Protein AF-A0A6J5X3M8-F1 (afdb_monomer_lite)

Foldseek 3Di:
DDPPPDDFDWDFDQPFAPDGTDTDGDDDDDADVPDDDDDDPDDDDDPVNNVLRNQPLPEEAEDEADDDPDDDDDDDCVNVSSVYHYHYDDHVPDDCVPCVVVVVVCVVVPDPPDDDDPPPVPPDD

Radius of gyration: 23.33 Å; chains: 1; bounding box: 73×32×35 Å

InterPro domains:
  IPR011032 GroES-like superfamily [SSF50129] (11-57)

pLDDT: mean 73.54, std 17.97, range [29.91, 95.56]

Organism: Prunus armeniaca (NCBI:txid36596)

Structure (mmCIF, N/CA/C/O backbone):
data_AF-A0A6J5X3M8-F1
#
_entry.id   AF-A0A6J5X3M8-F1
#
loop_
_atom_site.group_PDB
_atom_site.id
_atom_site.type_symbol
_atom_site.label_atom_id
_atom_site.label_alt_id
_atom_site.label_comp_id
_atom_site.label_asym_id
_atom_site.label_entity_id
_atom_site.label_seq_id
_atom_site.pdbx_PDB_ins_code
_atom_site.Cartn_x
_atom_site.Cartn_y
_atom_site.Cartn_z
_atom_site.occupancy
_atom_site.B_iso_or_equiv
_atom_site.auth_seq_id
_atom_site.auth_comp_id
_atom_site.auth_asym_id
_atom_site.auth_atom_id
_atom_site.pdbx_PDB_model_num
ATOM 1 N N . MET A 1 1 ? -29.904 15.746 -19.567 1.00 38.12 1 MET A N 1
ATOM 2 C CA . MET A 1 1 ? -29.876 14.811 -18.420 1.00 38.12 1 MET A CA 1
ATOM 3 C C . MET A 1 1 ? -29.178 15.536 -17.289 1.00 38.12 1 MET A C 1
ATOM 5 O O . MET A 1 1 ? -28.029 15.915 -17.459 1.00 38.12 1 MET A O 1
ATOM 9 N N . SER A 1 2 ? -29.906 15.868 -16.227 1.00 38.88 2 SER A N 1
ATOM 10 C CA . SER A 1 2 ? -29.418 16.698 -15.123 1.00 38.88 2 SER A CA 1
ATOM 11 C C . SER A 1 2 ? -28.250 16.013 -14.415 1.00 38.88 2 SER A C 1
ATOM 13 O O . SER A 1 2 ? -28.439 15.015 -13.721 1.00 38.88 2 SER A O 1
ATOM 15 N N . SER A 1 3 ? -27.047 16.545 -14.606 1.00 45.66 3 SER A N 1
ATOM 16 C CA . SER A 1 3 ? -25.840 16.194 -13.866 1.00 45.66 3 SER A CA 1
ATOM 17 C C . SER A 1 3 ? -25.961 16.717 -12.434 1.00 45.66 3 SER A C 1
ATOM 19 O O . SER A 1 3 ? -25.407 17.759 -12.095 1.00 45.66 3 SER A O 1
ATOM 21 N N . SER A 1 4 ? -26.744 16.038 -11.595 1.00 57.41 4 SER A N 1
ATOM 22 C CA . SER A 1 4 ? -26.663 16.245 -10.152 1.00 57.41 4 SER A CA 1
ATOM 23 C C . SER A 1 4 ? -25.286 15.765 -9.707 1.00 57.41 4 SER A C 1
ATOM 25 O O . SER A 1 4 ? -24.976 14.581 -9.873 1.00 57.41 4 SER A O 1
ATOM 27 N N . GLU A 1 5 ? -24.455 16.673 -9.199 1.00 61.75 5 GLU A N 1
ATOM 28 C CA . GLU A 1 5 ? -23.167 16.313 -8.611 1.00 61.75 5 GLU A CA 1
ATOM 29 C C . GLU A 1 5 ? -23.382 15.204 -7.568 1.00 61.75 5 GLU A C 1
ATOM 31 O O . GLU A 1 5 ? -24.251 15.327 -6.697 1.00 61.75 5 GLU A O 1
ATOM 36 N N . PRO A 1 6 ? -22.672 14.069 -7.678 1.00 60.66 6 PRO A N 1
ATOM 37 C CA . PRO A 1 6 ? -22.844 12.985 -6.733 1.00 60.66 6 PRO A CA 1
ATOM 38 C C . PRO A 1 6 ? -22.331 13.430 -5.362 1.00 60.66 6 PRO A C 1
ATOM 40 O O . PRO A 1 6 ? -21.209 13.913 -5.236 1.00 60.66 6 PRO A O 1
ATOM 43 N N . LYS A 1 7 ? -23.164 13.233 -4.335 1.00 66.88 7 LYS A N 1
ATOM 44 C CA . LYS A 1 7 ? 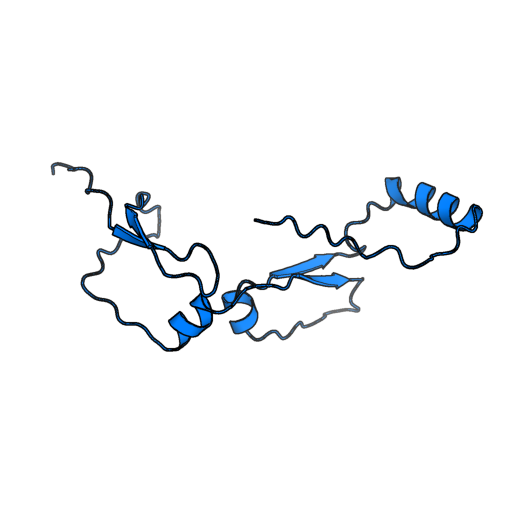-22.797 13.408 -2.924 1.00 66.88 7 LYS A CA 1
ATOM 45 C C . LYS A 1 7 ? -21.484 12.664 -2.634 1.00 66.88 7 LYS A C 1
ATOM 47 O O . LYS A 1 7 ? -21.309 11.549 -3.137 1.00 66.88 7 LYS A O 1
ATOM 52 N N . ALA A 1 8 ? -20.585 13.272 -1.857 1.00 78.75 8 ALA A N 1
ATOM 53 C CA . ALA A 1 8 ? -19.272 12.698 -1.569 1.00 78.75 8 ALA A CA 1
ATOM 54 C C . ALA A 1 8 ? -19.412 11.272 -0.988 1.00 78.75 8 ALA A C 1
ATOM 56 O O . ALA A 1 8 ? -20.174 11.079 -0.035 1.00 78.75 8 ALA A O 1
ATOM 57 N N . PRO A 1 9 ? -18.761 10.249 -1.577 1.00 87.88 9 PRO A N 1
ATOM 58 C CA . PRO A 1 9 ? -18.824 8.891 -1.056 1.00 87.88 9 PRO A CA 1
ATOM 59 C C . PRO A 1 9 ? -18.029 8.750 0.246 1.00 87.88 9 PRO A C 1
ATOM 61 O O . PRO A 1 9 ? -16.960 9.335 0.406 1.00 87.88 9 PRO A O 1
ATOM 64 N N . LEU A 1 10 ? -18.535 7.908 1.148 1.00 92.81 10 LEU A N 1
ATOM 65 C CA . LEU A 1 10 ? -17.786 7.452 2.316 1.00 92.81 10 LEU A CA 1
ATOM 66 C C . LEU A 1 10 ? -16.801 6.355 1.901 1.00 92.81 10 LEU A C 1
ATOM 68 O O . LEU A 1 10 ? -17.162 5.446 1.148 1.00 92.81 10 LEU A O 1
ATOM 72 N N . ALA A 1 11 ? -15.582 6.414 2.426 1.00 93.81 11 ALA A N 1
ATOM 73 C CA . ALA A 1 11 ? -14.556 5.401 2.228 1.00 93.81 11 ALA A CA 1
ATOM 74 C C . ALA A 1 11 ? -13.872 5.049 3.554 1.00 93.81 11 ALA A C 1
ATOM 76 O O . ALA A 1 11 ? -13.764 5.882 4.450 1.00 93.81 11 ALA A O 1
ATOM 77 N N . ALA A 1 12 ? -13.397 3.806 3.663 1.00 93.56 12 ALA A N 1
ATOM 78 C CA . ALA A 1 12 ? -12.536 3.374 4.757 1.00 93.56 12 ALA A CA 1
ATOM 79 C C . ALA A 1 12 ? -11.077 3.692 4.406 1.00 93.56 12 ALA A C 1
ATOM 81 O O . ALA A 1 12 ? -10.511 3.086 3.495 1.00 93.56 12 ALA A O 1
ATOM 82 N N . VAL A 1 13 ? -10.477 4.651 5.110 1.00 92.31 13 VAL A N 1
ATOM 83 C CA . VAL A 1 13 ? -9.135 5.168 4.826 1.00 92.31 13 VAL A CA 1
ATOM 84 C C . VAL A 1 13 ? -8.132 4.638 5.848 1.00 92.31 13 VAL A C 1
ATOM 86 O O . VAL A 1 13 ? -8.338 4.724 7.061 1.00 92.31 13 VAL A O 1
ATOM 89 N N . ALA A 1 14 ? -7.023 4.091 5.348 1.00 91.06 14 ALA A N 1
ATOM 90 C CA . ALA A 1 14 ? -5.887 3.664 6.155 1.00 91.06 14 ALA A CA 1
ATOM 91 C C . ALA A 1 14 ? -4.846 4.792 6.239 1.00 91.06 14 ALA A C 1
ATOM 93 O O . ALA A 1 14 ? -4.054 4.991 5.321 1.00 91.06 14 ALA A O 1
ATOM 94 N N . TRP A 1 15 ? -4.806 5.505 7.364 1.00 90.12 15 TRP A N 1
ATOM 95 C CA . TRP A 1 15 ? -3.834 6.585 7.615 1.00 90.12 15 TRP A CA 1
ATOM 96 C C . TRP A 1 15 ? -2.449 6.099 8.075 1.00 90.12 15 TRP A C 1
ATOM 98 O O . TRP A 1 15 ? -1.551 6.886 8.378 1.00 90.12 15 TRP A O 1
ATOM 108 N N . GLY A 1 16 ? -2.267 4.790 8.198 1.00 85.19 16 GLY A N 1
ATOM 109 C CA . GLY A 1 16 ? -1.004 4.173 8.573 1.00 85.19 16 GLY A CA 1
ATOM 110 C C . GLY A 1 16 ? -1.181 2.686 8.827 1.00 85.19 16 GLY A C 1
ATOM 111 O O . GLY A 1 16 ? -2.291 2.227 9.102 1.00 85.19 16 GLY A O 1
ATOM 112 N N . ALA A 1 17 ? -0.086 1.935 8.740 1.00 86.19 17 ALA A N 1
ATOM 113 C CA . ALA A 1 17 ? -0.186 0.489 8.852 1.00 86.19 17 ALA A CA 1
ATOM 114 C C . ALA A 1 17 ? -0.562 0.053 10.274 1.00 86.19 17 ALA A C 1
ATOM 116 O O . ALA A 1 17 ? -0.029 0.582 11.256 1.00 86.19 17 ALA A O 1
ATOM 117 N N . GLY A 1 18 ? -1.505 -0.885 10.367 1.00 85.88 18 GLY A N 1
ATOM 118 C CA . GLY A 1 18 ? -2.061 -1.388 11.625 1.00 85.88 18 GLY A CA 1
ATOM 119 C C . GLY A 1 18 ? -2.900 -0.376 12.417 1.00 85.88 18 GLY A C 1
ATOM 120 O O . GLY A 1 18 ? -3.394 -0.712 13.492 1.00 85.88 18 GLY A O 1
ATOM 121 N 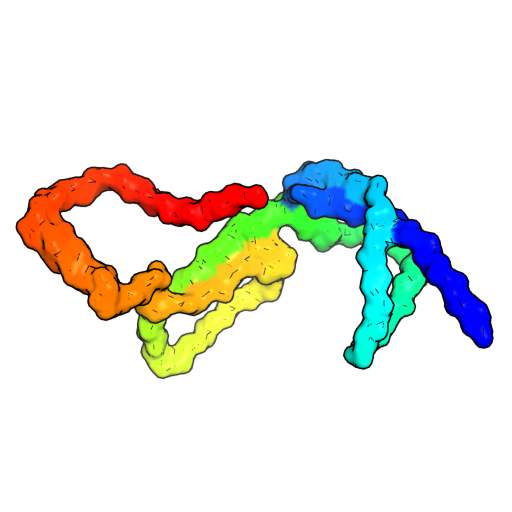N . LYS A 1 19 ? -3.084 0.860 11.928 1.00 90.06 19 LYS A N 1
ATOM 122 C CA . LYS A 1 19 ? -3.995 1.830 12.555 1.00 90.06 19 LYS A CA 1
ATOM 123 C C . LYS A 1 19 ? -5.437 1.523 12.154 1.00 90.06 19 LYS A C 1
ATOM 125 O O . LYS A 1 19 ? -5.643 1.203 10.985 1.00 90.06 19 LYS A O 1
ATOM 130 N N . PRO A 1 20 ? -6.427 1.687 13.053 1.00 93.06 20 PRO A N 1
ATOM 131 C CA . PRO A 1 20 ? -7.842 1.539 12.717 1.00 93.06 20 PRO A CA 1
ATOM 132 C C . PRO A 1 20 ? -8.215 2.293 11.435 1.00 93.06 20 PRO A C 1
ATOM 134 O O . PRO A 1 20 ? -7.825 3.450 11.268 1.00 93.06 20 PRO A O 1
ATOM 137 N N . LEU A 1 21 ? -8.959 1.638 10.538 1.00 92.31 21 LEU A N 1
ATOM 138 C CA . LEU A 1 21 ? -9.522 2.297 9.360 1.00 92.31 21 LEU A CA 1
ATOM 139 C C . LEU A 1 21 ? -10.530 3.355 9.811 1.00 92.31 21 LEU A C 1
ATOM 141 O O . LEU A 1 21 ? -11.374 3.080 10.667 1.00 92.31 21 LEU A O 1
ATOM 145 N N . VAL A 1 22 ? -10.458 4.545 9.221 1.00 95.56 22 VAL A N 1
ATOM 146 C CA . VAL A 1 22 ? -11.378 5.646 9.528 1.00 95.56 22 VAL A CA 1
ATOM 147 C C . VAL A 1 22 ? -12.370 5.792 8.383 1.00 95.56 22 VAL A C 1
ATOM 149 O O . VAL A 1 22 ? -11.978 5.769 7.218 1.00 95.56 22 VAL A O 1
ATOM 152 N N . ILE A 1 23 ? -13.661 5.888 8.706 1.00 95.25 23 ILE A N 1
ATOM 153 C CA . ILE A 1 23 ? -14.709 6.125 7.711 1.00 95.25 23 ILE A CA 1
ATOM 154 C C . ILE A 1 23 ? -14.838 7.632 7.507 1.00 95.25 23 ILE A C 1
ATOM 156 O O . ILE A 1 23 ? -15.273 8.338 8.414 1.00 95.25 23 ILE A O 1
ATOM 160 N N . GLU A 1 24 ? -14.465 8.113 6.326 1.00 94.25 24 GLU A N 1
ATOM 161 C CA . GLU A 1 24 ? -14.440 9.542 5.999 1.00 94.25 24 GLU A CA 1
ATOM 162 C C . GLU A 1 24 ? -15.059 9.801 4.622 1.00 94.25 24 GLU A C 1
ATOM 164 O O . GLU A 1 24 ? -15.100 8.916 3.762 1.00 94.25 24 GLU A O 1
ATOM 169 N N . GLU A 1 25 ? -15.561 11.018 4.409 1.00 93.88 25 GLU A N 1
ATOM 170 C CA . GLU A 1 25 ? -16.021 11.459 3.092 1.00 93.88 25 GLU A CA 1
ATOM 171 C C . GLU A 1 25 ? -14.816 11.766 2.197 1.00 93.88 25 GLU A C 1
ATOM 173 O O . GLU A 1 25 ? -13.947 12.562 2.550 1.00 93.88 25 GLU A O 1
ATOM 178 N N . VAL A 1 26 ? -14.769 11.143 1.018 1.00 90.31 26 VAL A N 1
ATOM 179 C CA . VAL A 1 26 ? -13.659 11.284 0.071 1.00 90.31 26 VAL A CA 1
ATOM 180 C C . VAL A 1 26 ? -14.160 11.867 -1.240 1.00 90.31 26 VAL A C 1
ATOM 182 O O . VAL A 1 26 ? -15.166 11.431 -1.797 1.00 90.31 26 VAL A O 1
ATOM 185 N N . ASN A 1 27 ? -13.419 12.835 -1.779 1.00 90.25 27 ASN A N 1
ATOM 186 C CA . ASN A 1 27 ? -13.684 13.350 -3.114 1.00 90.25 27 ASN A CA 1
ATOM 187 C C . ASN A 1 27 ? -13.127 12.398 -4.182 1.00 90.25 27 ASN A C 1
ATOM 189 O O . ASN A 1 27 ? -11.929 12.115 -4.211 1.00 90.25 27 ASN A O 1
ATOM 193 N N . VAL A 1 28 ? -13.988 11.939 -5.091 1.00 88.75 28 VAL A N 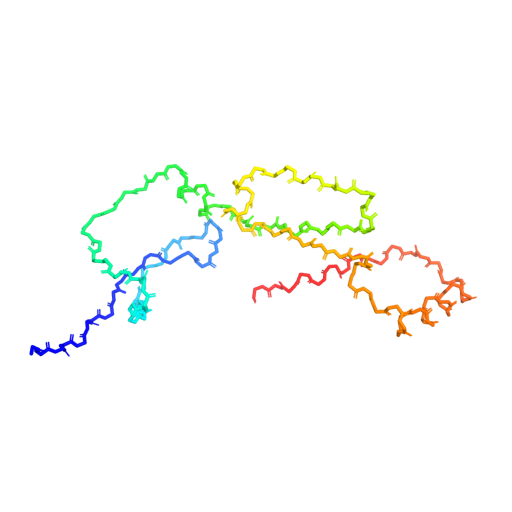1
ATOM 194 C CA . VAL A 1 28 ? -13.597 11.080 -6.215 1.00 88.75 28 VAL A CA 1
ATOM 195 C C . VAL A 1 28 ? -13.652 11.895 -7.501 1.00 88.75 28 VAL A C 1
ATOM 197 O O . VAL A 1 28 ? -14.728 12.298 -7.952 1.00 88.75 28 VAL A O 1
ATOM 200 N N . ASN A 1 29 ? -12.487 12.104 -8.115 1.00 89.75 29 ASN A N 1
ATOM 201 C CA . ASN A 1 29 ? -12.349 12.853 -9.366 1.00 89.75 29 ASN A CA 1
ATOM 202 C C . ASN A 1 29 ? -13.112 12.191 -10.529 1.00 89.75 29 ASN A C 1
ATOM 204 O O . ASN A 1 29 ? -13.273 10.963 -10.540 1.00 89.75 29 ASN A O 1
ATOM 208 N N . PRO A 1 30 ? -13.652 12.974 -11.486 1.00 90.25 30 PRO A N 1
ATOM 209 C CA . PRO A 1 30 ? -14.319 12.439 -12.678 1.00 90.25 30 PRO A CA 1
ATOM 210 C C . PRO A 1 30 ? -13.382 11.515 -13.470 1.00 90.25 30 PRO A C 1
ATOM 212 O O . PRO A 1 30 ? -12.183 11.790 -13.513 1.00 90.25 30 PRO A O 1
ATOM 215 N N . PRO A 1 31 ? -13.907 10.425 -14.067 1.00 93.62 31 PRO A N 1
ATOM 216 C CA . PRO A 1 31 ? -13.083 9.501 -14.840 1.00 93.62 31 PRO A CA 1
ATOM 217 C C . PRO A 1 31 ? -12.477 10.214 -16.053 1.00 93.62 31 PRO A C 1
ATOM 219 O O . PRO A 1 31 ? -13.162 10.987 -16.729 1.00 93.62 31 PRO A O 1
ATOM 222 N N . GLN A 1 32 ? -11.200 9.956 -16.323 1.00 93.00 32 GLN A N 1
ATOM 223 C CA . GLN A 1 32 ? -10.502 10.450 -17.508 1.00 93.00 32 GLN A CA 1
ATOM 224 C C . GLN A 1 32 ? -10.693 9.510 -18.711 1.00 93.00 32 GLN A C 1
ATOM 226 O O . GLN A 1 32 ? -11.399 8.500 -18.644 1.00 93.00 32 GLN A O 1
ATOM 231 N N . ALA A 1 33 ? -10.086 9.849 -19.854 1.00 94.25 33 ALA A N 1
ATOM 232 C CA . ALA A 1 33 ? -10.107 8.980 -21.027 1.00 94.25 33 ALA A CA 1
ATOM 233 C C . ALA A 1 33 ? -9.505 7.606 -20.678 1.00 94.25 33 ALA A C 1
ATOM 235 O O . ALA A 1 33 ? -8.412 7.540 -20.126 1.00 94.25 33 ALA A O 1
ATOM 236 N N . MET A 1 34 ? -10.211 6.527 -21.036 1.00 93.81 34 MET A N 1
ATOM 237 C CA . MET A 1 34 ? -9.872 5.135 -20.691 1.00 93.81 34 MET A CA 1
ATOM 238 C C . MET A 1 34 ? -10.033 4.755 -19.205 1.00 93.81 34 MET A C 1
ATOM 240 O O . MET A 1 34 ? -9.555 3.699 -18.798 1.00 93.81 34 MET A O 1
ATOM 244 N N . GLU A 1 35 ? -10.760 5.543 -18.408 1.00 93.75 35 GLU A N 1
ATOM 245 C CA . GLU A 1 35 ? -11.137 5.190 -17.035 1.00 93.75 35 GLU A CA 1
ATOM 246 C C . GLU A 1 35 ? -12.649 4.982 -16.902 1.00 93.75 35 GLU A C 1
ATOM 248 O O . GLU A 1 35 ? -13.455 5.626 -17.575 1.00 93.75 35 GLU A O 1
ATOM 253 N N . ILE A 1 36 ? -13.051 4.097 -15.989 1.00 90.38 36 ILE A N 1
ATOM 254 C CA . ILE A 1 36 ? -14.455 3.909 -15.617 1.00 90.38 36 ILE A CA 1
ATOM 255 C C . ILE A 1 36 ? -14.641 4.158 -14.123 1.00 90.38 36 ILE A C 1
ATOM 257 O O . ILE A 1 36 ? -13.839 3.730 -13.296 1.00 90.38 36 ILE A O 1
ATOM 261 N N . ARG A 1 37 ? -15.733 4.838 -13.767 1.00 88.88 37 ARG A N 1
ATOM 262 C CA . ARG A 1 37 ? -16.142 5.037 -12.375 1.00 88.88 37 ARG A CA 1
ATOM 263 C C . ARG A 1 37 ? -17.192 3.998 -12.008 1.00 88.88 37 ARG A C 1
ATOM 265 O O . ARG A 1 37 ? -18.255 3.951 -12.622 1.00 88.88 37 ARG A O 1
ATOM 272 N N . ILE A 1 38 ? -16.914 3.212 -10.974 1.00 90.88 38 ILE A N 1
ATOM 273 C CA . ILE A 1 38 ? -17.803 2.147 -10.507 1.00 90.88 38 ILE A CA 1
ATOM 274 C C . ILE A 1 38 ? -18.429 2.560 -9.176 1.00 90.88 38 ILE A C 1
ATOM 276 O O . ILE A 1 38 ? -17.737 3.019 -8.269 1.00 90.88 38 ILE A O 1
ATOM 280 N N . LYS A 1 39 ? -19.745 2.365 -9.042 1.00 89.06 39 LYS A N 1
ATOM 281 C CA . LYS A 1 39 ? -20.423 2.413 -7.745 1.00 89.06 39 LYS A CA 1
ATOM 282 C C . LYS A 1 39 ? -20.372 1.019 -7.125 1.00 89.06 39 LYS A C 1
ATOM 284 O O . LYS A 1 39 ? -21.045 0.110 -7.602 1.00 89.06 39 LYS A O 1
ATOM 289 N N . VAL A 1 40 ? -19.571 0.856 -6.077 1.00 91.00 40 VAL A N 1
ATOM 290 C CA . VAL A 1 40 ? -19.439 -0.421 -5.366 1.00 91.00 40 VAL A CA 1
ATOM 291 C C . VAL A 1 40 ? -20.735 -0.706 -4.603 1.00 91.00 40 VAL A C 1
ATOM 293 O O . VAL A 1 40 ? -21.142 0.089 -3.759 1.00 91.00 40 VAL A O 1
ATOM 296 N N . ALA A 1 41 ? -21.400 -1.819 -4.921 1.00 92.88 41 ALA A N 1
ATOM 297 C CA . ALA A 1 41 ? -22.609 -2.260 -4.219 1.00 92.88 41 ALA A CA 1
ATOM 298 C C . ALA A 1 41 ? -22.273 -3.082 -2.965 1.00 92.88 41 ALA A C 1
ATOM 300 O O . ALA A 1 41 ? -22.906 -2.924 -1.925 1.00 92.88 41 ALA A O 1
ATOM 301 N N . CYS A 1 42 ? -21.258 -3.941 -3.064 1.00 92.50 42 CYS A N 1
ATOM 302 C CA . CYS A 1 42 ? -20.737 -4.753 -1.974 1.00 92.50 42 CYS A CA 1
ATOM 303 C C . CYS A 1 42 ? -19.248 -5.051 -2.201 1.00 92.50 42 CYS A C 1
ATOM 305 O O . CYS A 1 42 ? -18.774 -5.084 -3.336 1.00 92.50 42 CYS A O 1
ATOM 307 N N . THR A 1 43 ? -18.512 -5.249 -1.111 1.00 93.00 43 THR A N 1
ATOM 308 C CA . THR A 1 43 ? -17.119 -5.707 -1.117 1.00 93.00 43 THR A CA 1
ATOM 309 C C . THR A 1 43 ? -16.870 -6.566 0.122 1.00 93.00 43 THR A C 1
ATOM 311 O O . THR A 1 43 ? -17.579 -6.435 1.122 1.00 93.00 43 THR A O 1
ATOM 314 N N . SER A 1 44 ? -15.887 -7.456 0.056 1.00 94.38 44 SER A N 1
ATOM 315 C CA . SER A 1 44 ? -15.469 -8.336 1.150 1.00 94.38 44 SER A CA 1
ATOM 316 C C . SER A 1 44 ? -13.968 -8.213 1.369 1.00 94.38 44 SER A C 1
ATOM 318 O O . SER A 1 44 ? -13.239 -7.940 0.420 1.00 94.38 44 SER A O 1
ATOM 320 N N . LEU A 1 45 ? -13.503 -8.481 2.589 1.00 91.94 45 LEU A N 1
ATOM 321 C CA . LEU A 1 45 ? -12.075 -8.490 2.899 1.00 91.94 45 LEU A CA 1
ATOM 322 C C . LEU A 1 45 ? -11.466 -9.868 2.633 1.00 91.94 45 LEU A C 1
ATOM 324 O O . LEU A 1 45 ? -11.956 -10.887 3.121 1.00 91.94 45 LEU A O 1
ATOM 328 N N . CYS A 1 46 ? -10.366 -9.887 1.894 1.00 91.62 46 CYS A N 1
ATOM 329 C CA . CYS A 1 46 ? -9.492 -11.034 1.739 1.00 91.62 46 CYS A CA 1
ATOM 330 C C . CYS A 1 46 ? -8.313 -10.934 2.719 1.00 91.62 46 CYS A C 1
ATOM 332 O O . CYS A 1 46 ? -7.949 -9.864 3.207 1.00 91.62 46 CYS A O 1
ATOM 334 N N . ARG A 1 47 ? -7.638 -12.062 2.968 1.00 91.50 47 ARG A N 1
ATOM 335 C CA . ARG A 1 47 ? -6.396 -12.104 3.757 1.00 91.50 47 ARG A CA 1
ATOM 336 C C . ARG A 1 47 ? -5.336 -11.121 3.239 1.00 91.50 47 ARG A C 1
ATOM 338 O O . ARG A 1 47 ? -4.583 -10.567 4.037 1.00 91.50 47 ARG A O 1
ATOM 345 N N . SER A 1 48 ? -5.289 -10.895 1.926 1.00 85.00 48 SER A N 1
ATOM 346 C CA . SER A 1 48 ? -4.368 -9.939 1.305 1.00 85.00 48 SER A CA 1
ATOM 347 C C . SER A 1 48 ? -4.620 -8.498 1.735 1.00 85.00 48 SER A C 1
ATOM 349 O O . SER A 1 48 ? -3.655 -7.762 1.910 1.00 85.00 48 SER A O 1
ATOM 351 N N . ASP A 1 49 ? -5.877 -8.107 1.955 1.00 89.44 49 ASP A N 1
ATOM 352 C CA . ASP A 1 49 ? -6.222 -6.749 2.389 1.00 89.44 49 ASP A CA 1
ATOM 353 C C . ASP A 1 49 ? -5.709 -6.490 3.806 1.00 89.44 49 ASP A C 1
ATOM 355 O O . ASP A 1 49 ? -5.136 -5.439 4.079 1.00 89.44 49 ASP A O 1
ATOM 359 N N . ILE A 1 50 ? -5.826 -7.492 4.684 1.00 88.06 50 ILE A N 1
ATOM 360 C CA . ILE A 1 50 ? -5.285 -7.440 6.049 1.00 88.06 50 ILE A CA 1
ATOM 361 C C . ILE A 1 50 ? -3.761 -7.325 6.004 1.00 88.06 50 ILE A C 1
ATOM 363 O O . ILE A 1 50 ? -3.185 -6.456 6.649 1.00 88.06 50 ILE A O 1
ATOM 367 N N . THR A 1 51 ? -3.104 -8.159 5.191 1.00 84.44 51 THR A N 1
ATOM 368 C CA . THR A 1 51 ? -1.641 -8.111 5.050 1.00 84.44 51 THR A CA 1
ATOM 369 C C . THR A 1 51 ? -1.178 -6.753 4.522 1.00 84.44 51 THR A C 1
ATOM 371 O O . THR A 1 51 ? -0.199 -6.210 5.025 1.00 84.44 51 THR A O 1
ATOM 374 N N . ALA A 1 52 ? -1.886 -6.181 3.544 1.00 82.56 52 ALA A N 1
ATOM 375 C CA . ALA A 1 52 ? -1.586 -4.854 3.020 1.00 82.56 52 ALA A CA 1
ATOM 376 C C . ALA A 1 52 ? -1.784 -3.766 4.088 1.00 82.56 52 ALA A C 1
ATOM 378 O O . ALA A 1 52 ? -0.920 -2.905 4.250 1.00 82.56 52 ALA A O 1
ATOM 379 N N . TRP A 1 53 ? -2.875 -3.840 4.855 1.00 84.94 53 TRP A N 1
ATOM 380 C CA . TRP A 1 53 ? -3.201 -2.888 5.916 1.00 84.94 53 TRP A CA 1
ATOM 381 C C . TRP A 1 53 ? -2.221 -2.931 7.097 1.00 84.94 53 TRP A C 1
ATOM 383 O O . TRP A 1 53 ? -1.886 -1.888 7.654 1.00 84.94 53 TRP A O 1
ATOM 393 N N . GLU A 1 54 ? -1.719 -4.104 7.475 1.00 83.88 54 GLU A N 1
ATOM 394 C CA . GLU A 1 54 ? -0.727 -4.254 8.548 1.00 83.88 54 GLU A CA 1
ATOM 395 C C . GLU A 1 54 ? 0.699 -3.946 8.082 1.00 83.88 54 GLU A C 1
ATOM 397 O O . GLU A 1 54 ? 1.551 -3.553 8.885 1.00 83.88 54 GLU A O 1
ATOM 402 N N . SER A 1 55 ? 0.980 -4.104 6.786 1.00 76.31 55 SER A N 1
ATOM 403 C CA . SER A 1 55 ? 2.326 -3.911 6.262 1.00 76.31 55 SER A CA 1
ATOM 404 C C . SER A 1 55 ? 2.737 -2.438 6.299 1.00 76.31 55 SER A C 1
ATOM 406 O O . SER A 1 55 ? 2.299 -1.613 5.500 1.00 76.31 55 SER A O 1
ATOM 408 N N . GLN A 1 56 ? 3.645 -2.092 7.214 1.00 64.38 56 GLN A N 1
ATOM 409 C CA . GLN A 1 56 ? 4.445 -0.884 7.051 1.00 64.38 56 GLN A CA 1
ATOM 410 C C . GLN A 1 56 ? 5.381 -1.126 5.870 1.00 64.38 56 GLN A C 1
ATOM 412 O O . GLN A 1 56 ? 6.323 -1.918 5.966 1.00 64.38 56 GLN A O 1
ATOM 417 N N . GLY A 1 57 ? 5.122 -0.449 4.752 1.00 62.12 57 GLY A N 1
ATOM 418 C CA . GLY A 1 57 ? 6.024 -0.391 3.607 1.00 62.12 57 GLY A CA 1
ATOM 419 C C . GLY A 1 57 ? 7.298 0.368 3.925 1.00 62.12 57 GLY A C 1
ATOM 420 O O . GLY A 1 57 ? 7.547 1.445 3.400 1.00 62.12 57 GLY A O 1
ATOM 421 N N . TRP A 1 58 ? 8.108 -0.181 4.823 1.00 54.28 58 TRP A N 1
ATOM 422 C CA . TRP A 1 58 ? 9.395 0.375 5.185 1.00 54.28 58 TRP A CA 1
ATOM 423 C C . TRP A 1 58 ? 10.477 -0.346 4.391 1.00 54.28 58 TRP A C 1
ATOM 425 O O . TRP A 1 58 ? 10.801 -1.508 4.642 1.00 54.28 58 TRP A O 1
ATOM 435 N N . GLY A 1 59 ? 11.019 0.333 3.384 1.00 61.06 59 GLY A N 1
ATOM 436 C CA . GLY A 1 59 ? 12.116 -0.207 2.593 1.00 61.06 59 GLY A CA 1
ATOM 437 C C . GLY A 1 59 ? 12.285 0.502 1.261 1.00 61.06 59 GLY A C 1
ATOM 438 O O . GLY A 1 59 ? 11.519 0.284 0.324 1.00 61.06 59 GLY A O 1
ATOM 439 N N . LEU A 1 60 ? 13.336 1.313 1.169 1.00 71.56 60 LEU A N 1
ATOM 440 C CA . LEU A 1 60 ? 13.877 1.777 -0.099 1.00 71.56 60 LEU A CA 1
ATOM 441 C C . LEU A 1 60 ? 15.107 0.926 -0.420 1.00 71.56 60 LEU A C 1
ATOM 443 O O . LEU A 1 60 ? 16.154 1.079 0.209 1.00 71.56 60 LEU A O 1
ATOM 447 N N . THR A 1 61 ? 14.993 0.037 -1.400 1.00 72.25 61 THR A N 1
ATOM 448 C CA . THR A 1 61 ? 16.148 -0.679 -1.941 1.00 72.25 61 THR A CA 1
ATOM 449 C C . THR A 1 61 ? 16.778 0.193 -3.018 1.00 72.25 61 THR A C 1
ATOM 451 O O . THR A 1 61 ? 16.144 0.488 -4.031 1.00 72.25 61 THR A O 1
ATOM 454 N N . VAL A 1 62 ? 18.022 0.623 -2.800 1.00 76.62 62 VAL A N 1
ATOM 455 C CA . VAL A 1 62 ? 18.799 1.362 -3.802 1.00 76.62 62 VAL A CA 1
ATOM 456 C C . VAL A 1 62 ? 19.856 0.434 -4.386 1.00 76.62 62 VAL A C 1
ATOM 458 O O . VAL A 1 62 ? 20.748 -0.006 -3.664 1.00 76.62 62 VAL A O 1
ATOM 461 N N . THR A 1 63 ? 19.785 0.137 -5.682 1.00 77.44 63 THR A N 1
ATOM 462 C CA . THR A 1 63 ? 20.878 -0.569 -6.365 1.00 77.44 63 THR A CA 1
ATOM 463 C C . THR A 1 63 ? 21.985 0.432 -6.678 1.00 77.44 63 THR A C 1
ATOM 465 O O . THR A 1 63 ? 21.740 1.412 -7.389 1.00 77.44 63 THR A O 1
ATOM 468 N N . LEU A 1 64 ? 23.182 0.191 -6.141 1.00 75.94 64 LEU A N 1
ATOM 469 C CA . LEU A 1 64 ? 24.358 1.041 -6.328 1.00 75.94 64 LEU A CA 1
ATOM 470 C C . LEU A 1 64 ? 25.336 0.419 -7.327 1.00 75.94 64 LEU A C 1
ATOM 472 O O . LEU A 1 64 ? 25.627 -0.773 -7.252 1.00 75.94 64 LEU A O 1
ATOM 476 N N . GLY A 1 65 ? 25.886 1.254 -8.208 1.00 74.25 65 GLY A N 1
ATOM 477 C CA . GLY A 1 65 ? 26.965 0.882 -9.124 1.00 74.25 65 GLY A CA 1
ATOM 478 C C . GLY A 1 65 ? 26.527 0.641 -10.569 1.00 74.25 65 GLY A C 1
ATOM 479 O O . GLY A 1 65 ? 25.347 0.696 -10.913 1.00 74.25 65 GLY A O 1
ATOM 480 N N . VAL A 1 66 ? 27.520 0.414 -11.432 1.00 76.06 66 VAL A N 1
ATOM 481 C CA . VAL A 1 66 ? 27.323 0.115 -12.856 1.00 76.06 66 VAL A CA 1
ATOM 482 C C . VAL A 1 66 ? 27.241 -1.405 -13.013 1.00 76.06 66 VAL A C 1
ATOM 484 O O . VAL A 1 66 ? 28.244 -2.088 -12.790 1.00 76.06 66 VAL A O 1
ATOM 487 N N . PRO A 1 67 ? 26.082 -1.964 -13.385 1.00 69.94 67 PRO A N 1
ATOM 488 C CA . PRO A 1 67 ? 25.986 -3.388 -13.654 1.00 69.94 67 PRO A CA 1
ATOM 489 C C . PRO A 1 67 ? 26.792 -3.749 -14.909 1.00 69.94 67 PRO A C 1
ATOM 491 O O . PRO A 1 67 ? 26.767 -3.031 -15.911 1.00 69.94 67 PRO A O 1
ATOM 494 N N . LYS A 1 68 ? 27.496 -4.886 -14.873 1.00 69.25 68 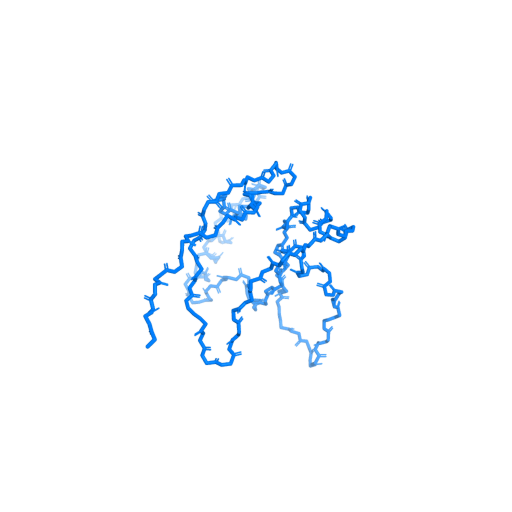LYS A N 1
ATOM 495 C CA . LYS A 1 68 ? 28.071 -5.491 -16.084 1.00 69.25 68 LYS A CA 1
ATOM 496 C C . LYS A 1 68 ? 26.928 -5.994 -16.978 1.00 69.25 68 LYS A C 1
ATOM 498 O O . LYS A 1 68 ? 25.877 -6.366 -16.472 1.00 69.25 68 LYS A O 1
ATOM 503 N N . VAL A 1 69 ? 27.145 -5.930 -18.294 1.00 74.00 69 VAL A N 1
ATOM 504 C CA . VAL A 1 69 ? 26.178 -6.137 -19.394 1.00 74.00 69 VAL A CA 1
ATOM 505 C C . VAL A 1 69 ? 24.984 -7.047 -19.026 1.00 74.00 69 VAL A C 1
ATOM 507 O O . VAL A 1 69 ? 25.182 -8.223 -18.748 1.00 74.00 69 VAL A O 1
ATOM 510 N N . LYS A 1 70 ? 23.760 -6.487 -19.084 1.00 65.25 70 LYS A N 1
ATOM 511 C CA . LYS A 1 70 ? 22.441 -7.112 -18.802 1.00 65.25 70 LYS A CA 1
ATOM 512 C C . LYS A 1 70 ? 22.255 -7.700 -17.386 1.00 65.25 70 LYS A C 1
ATOM 514 O O . LYS A 1 70 ? 22.215 -8.917 -17.227 1.00 65.25 70 LYS A O 1
ATOM 519 N N . PRO A 1 71 ? 22.050 -6.860 -16.358 1.00 71.62 71 PRO A N 1
ATOM 520 C CA . PRO A 1 71 ? 21.540 -7.340 -15.077 1.00 71.62 71 PRO A CA 1
ATOM 521 C C . PRO A 1 71 ? 20.042 -7.673 -15.180 1.00 71.62 71 PRO A C 1
ATOM 523 O O . PRO A 1 71 ? 19.245 -6.837 -15.606 1.00 71.62 71 PRO A O 1
ATOM 526 N N . GLU A 1 72 ? 19.639 -8.859 -14.736 1.00 77.19 72 GLU A N 1
ATOM 527 C CA . GLU A 1 72 ? 18.233 -9.166 -14.461 1.00 77.19 72 GLU A CA 1
ATOM 528 C C . GLU A 1 72 ? 17.988 -9.063 -12.956 1.00 77.19 72 GLU A C 1
ATOM 530 O O . GLU A 1 72 ? 18.720 -9.639 -12.150 1.00 77.19 72 GLU A O 1
ATOM 535 N N . VAL A 1 73 ? 16.975 -8.286 -12.565 1.00 72.50 73 VAL A N 1
ATOM 536 C CA . VAL A 1 73 ? 16.571 -8.141 -11.163 1.00 72.50 73 VAL A CA 1
ATOM 537 C C . VAL A 1 73 ? 15.258 -8.884 -10.972 1.00 72.50 73 VAL A C 1
ATOM 539 O O . VAL A 1 73 ? 14.195 -8.393 -11.346 1.00 72.50 73 VAL A O 1
ATOM 542 N N . THR A 1 74 ? 15.335 -10.069 -10.372 1.00 76.56 74 THR A N 1
ATOM 543 C CA . THR A 1 74 ? 14.153 -10.859 -10.018 1.00 76.56 74 THR A CA 1
ATOM 544 C C . THR A 1 74 ? 13.622 -10.397 -8.669 1.00 76.56 74 THR A C 1
ATOM 546 O O . THR A 1 74 ? 14.274 -10.550 -7.637 1.00 76.56 74 THR A O 1
ATOM 549 N N . ALA A 1 75 ? 12.420 -9.833 -8.673 1.00 73.25 75 ALA A N 1
ATOM 550 C CA . ALA A 1 75 ? 11.720 -9.384 -7.481 1.00 73.25 75 ALA A CA 1
ATOM 551 C C . ALA A 1 75 ? 10.296 -9.941 -7.479 1.00 73.25 75 ALA A C 1
ATOM 553 O O . ALA A 1 75 ? 9.584 -9.852 -8.478 1.00 73.25 75 ALA A O 1
ATOM 554 N N . HIS A 1 76 ? 9.863 -10.497 -6.347 1.00 78.12 76 HIS A N 1
ATOM 555 C CA . HIS A 1 76 ? 8.477 -10.925 -6.189 1.00 78.12 76 HIS A CA 1
ATOM 556 C C . HIS A 1 76 ? 7.570 -9.690 -6.115 1.00 78.12 76 HIS A C 1
ATOM 558 O O . HIS A 1 76 ? 7.782 -8.839 -5.254 1.00 78.12 76 HIS A O 1
ATOM 564 N N . TYR A 1 77 ? 6.543 -9.594 -6.966 1.00 75.69 77 TYR A N 1
ATOM 565 C CA . TYR A 1 77 ? 5.674 -8.407 -7.081 1.00 75.69 77 TYR A CA 1
ATOM 566 C C . TYR A 1 77 ? 5.056 -7.954 -5.745 1.00 75.69 77 TYR A C 1
ATOM 568 O O . TYR A 1 77 ? 4.832 -6.762 -5.532 1.00 75.69 77 TYR A O 1
ATOM 576 N N . GLY A 1 78 ? 4.859 -8.892 -4.810 1.00 74.81 78 GLY A N 1
ATOM 577 C CA . GLY A 1 78 ? 4.392 -8.609 -3.451 1.00 74.81 78 GLY A CA 1
ATOM 578 C C . GLY A 1 78 ? 5.223 -7.559 -2.701 1.00 74.81 78 GLY A C 1
ATOM 579 O O . GLY A 1 78 ? 4.658 -6.817 -1.907 1.00 74.81 78 GLY A O 1
ATOM 580 N N . ILE A 1 79 ? 6.524 -7.414 -2.990 1.00 69.50 79 ILE A N 1
ATOM 581 C CA . ILE A 1 79 ? 7.355 -6.396 -2.326 1.00 69.50 79 ILE A CA 1
ATOM 582 C C . ILE A 1 79 ? 6.907 -4.971 -2.680 1.00 69.50 79 ILE A C 1
ATOM 584 O O . ILE A 1 79 ? 6.915 -4.098 -1.815 1.00 69.50 79 ILE A O 1
ATOM 588 N N . PHE A 1 80 ? 6.468 -4.749 -3.921 1.00 74.69 80 PHE A N 1
ATOM 589 C CA . PHE A 1 80 ? 6.018 -3.440 -4.394 1.00 74.69 80 PHE A CA 1
ATOM 590 C C . PHE A 1 80 ? 4.612 -3.112 -3.890 1.00 74.69 80 PHE A C 1
ATOM 592 O O . PHE A 1 80 ? 4.347 -1.971 -3.522 1.00 74.69 80 PHE A O 1
ATOM 599 N N . LEU A 1 81 ? 3.736 -4.119 -3.798 1.00 69.88 81 LEU A N 1
ATOM 600 C CA . LEU A 1 81 ? 2.386 -3.954 -3.247 1.00 69.88 81 LEU A CA 1
ATOM 601 C C . LEU A 1 81 ? 2.402 -3.598 -1.754 1.00 69.88 81 LEU A C 1
ATOM 603 O O . LEU A 1 81 ? 1.556 -2.838 -1.302 1.00 69.88 81 LEU A O 1
ATOM 607 N N . THR A 1 82 ? 3.401 -4.068 -1.002 1.00 68.50 82 THR A N 1
ATOM 608 C CA . THR A 1 82 ? 3.612 -3.679 0.405 1.00 68.50 82 THR A CA 1
ATOM 609 C C . THR A 1 82 ? 4.288 -2.313 0.575 1.00 68.50 82 THR A C 1
ATOM 611 O O . THR A 1 82 ? 4.849 -2.048 1.626 1.00 68.50 82 THR A O 1
ATOM 614 N N . GLY A 1 83 ? 4.327 -1.454 -0.450 1.00 68.38 83 GLY A N 1
ATOM 615 C CA . GLY A 1 83 ? 4.882 -0.096 -0.354 1.00 68.38 83 GLY A CA 1
ATOM 616 C C . GLY A 1 83 ? 6.413 0.012 -0.383 1.00 68.38 83 GLY A C 1
ATOM 617 O O . GLY A 1 83 ? 6.951 1.092 -0.139 1.00 68.38 83 GLY A O 1
ATOM 618 N N . ARG A 1 84 ? 7.153 -1.064 -0.698 1.00 78.06 84 ARG A N 1
ATOM 619 C CA . ARG A 1 84 ? 8.613 -0.976 -0.883 1.00 78.06 84 ARG A CA 1
ATOM 620 C C . ARG A 1 84 ? 8.944 -0.411 -2.256 1.00 78.06 84 ARG A C 1
ATOM 622 O O . ARG A 1 84 ? 8.305 -0.739 -3.252 1.00 78.06 84 ARG A O 1
ATOM 629 N N . THR A 1 85 ? 9.995 0.400 -2.320 1.00 76.19 85 THR A N 1
ATOM 630 C CA . THR A 1 85 ? 10.446 1.025 -3.570 1.00 76.19 85 THR A CA 1
ATOM 631 C C . THR A 1 85 ? 11.823 0.499 -3.964 1.00 76.19 85 THR A C 1
ATOM 633 O O . THR A 1 85 ? 12.730 0.452 -3.133 1.00 76.19 85 THR A O 1
ATOM 636 N N . LEU A 1 86 ? 12.003 0.154 -5.240 1.00 80.25 86 LEU A N 1
ATOM 637 C CA . LEU A 1 86 ? 13.309 -0.129 -5.838 1.00 80.25 86 LEU A CA 1
ATOM 638 C C . LEU A 1 86 ? 13.748 1.087 -6.663 1.00 80.25 86 LEU A C 1
ATOM 640 O O . LEU A 1 86 ? 13.061 1.468 -7.608 1.00 80.25 86 LEU A O 1
ATOM 644 N N . LYS A 1 87 ? 14.878 1.708 -6.311 1.00 77.31 87 LYS A N 1
ATOM 645 C CA . LYS A 1 87 ? 15.484 2.809 -7.080 1.00 77.31 87 LYS A CA 1
ATOM 646 C C . LYS A 1 87 ? 16.891 2.427 -7.532 1.00 77.31 87 LYS A C 1
ATOM 648 O O . LYS A 1 87 ? 17.634 1.794 -6.790 1.00 77.31 87 LYS A O 1
ATOM 653 N N . GLY A 1 88 ? 17.281 2.851 -8.729 1.00 77.12 88 GLY A N 1
ATOM 654 C CA . GLY A 1 88 ? 18.660 2.732 -9.206 1.00 77.12 88 GLY A CA 1
ATOM 655 C C . GLY A 1 88 ? 19.448 4.024 -8.997 1.00 77.12 88 GLY A C 1
ATOM 656 O O . GLY A 1 88 ? 18.918 5.109 -9.232 1.00 77.12 88 GLY A O 1
ATOM 657 N N . SER A 1 89 ? 20.713 3.932 -8.575 1.00 78.19 89 SER A N 1
ATOM 658 C CA . SER A 1 89 ? 21.632 5.076 -8.566 1.00 78.19 89 SER A CA 1
ATOM 659 C C . SER A 1 89 ? 23.067 4.651 -8.873 1.00 78.19 89 SER A C 1
ATOM 661 O O . SER A 1 89 ? 23.612 3.764 -8.226 1.00 78.19 89 SER A O 1
ATOM 663 N N . LEU A 1 90 ? 23.718 5.329 -9.821 1.00 72.12 90 LEU A N 1
ATOM 664 C CA . LEU A 1 90 ? 25.117 5.050 -10.168 1.00 72.12 90 LEU A CA 1
ATOM 665 C C . LEU A 1 90 ? 26.095 5.440 -9.050 1.00 72.12 90 LEU A C 1
ATOM 667 O O . LEU A 1 90 ? 27.096 4.762 -8.851 1.00 72.12 90 LEU A O 1
ATOM 671 N N . PHE A 1 91 ? 25.781 6.503 -8.304 1.00 65.88 91 PHE A N 1
ATOM 672 C CA . PHE A 1 91 ? 26.654 7.079 -7.274 1.00 65.88 91 PHE A CA 1
ATOM 673 C C . PHE A 1 91 ? 25.937 7.314 -5.932 1.00 65.88 91 PHE A C 1
ATOM 675 O O . PHE A 1 91 ? 26.434 8.047 -5.090 1.00 65.88 91 PHE A O 1
ATOM 682 N N . GLY A 1 92 ? 24.751 6.737 -5.708 1.00 61.88 92 GLY A N 1
ATOM 683 C CA . GLY A 1 92 ? 24.039 6.865 -4.427 1.00 61.88 92 GLY A CA 1
ATOM 684 C C . GLY A 1 92 ? 23.610 8.295 -4.079 1.00 61.88 92 GLY A C 1
ATOM 685 O O . GLY A 1 92 ? 23.720 8.709 -2.931 1.00 61.88 92 GLY A O 1
ATOM 686 N N . GLY A 1 93 ? 23.138 9.058 -5.069 1.00 66.94 93 GLY A N 1
ATOM 687 C CA . GLY A 1 93 ? 22.690 10.446 -4.879 1.00 66.94 93 GLY A CA 1
ATOM 688 C C . GLY A 1 93 ? 23.801 11.504 -4.887 1.00 66.94 93 GLY A C 1
ATOM 689 O O . GLY A 1 93 ? 23.501 12.681 -4.707 1.00 66.94 93 GLY A O 1
ATOM 690 N N . TRP A 1 94 ? 25.057 11.117 -5.131 1.00 63.66 94 TRP A N 1
ATOM 691 C CA . TRP A 1 94 ? 26.180 12.050 -5.264 1.00 63.66 94 TRP A CA 1
ATOM 692 C C . TRP A 1 94 ? 26.210 12.794 -6.597 1.00 63.66 94 TRP A C 1
ATOM 694 O O . TRP A 1 94 ? 25.964 12.214 -7.659 1.00 63.66 94 TRP A O 1
ATOM 704 N N . LYS A 1 95 ? 26.601 14.069 -6.541 1.00 69.62 95 LYS A N 1
ATOM 705 C CA . LYS A 1 95 ? 26.921 14.909 -7.696 1.00 69.62 95 LYS A CA 1
ATOM 706 C C . LYS A 1 95 ? 28.448 14.945 -7.872 1.00 69.62 95 LYS A C 1
ATOM 708 O O . LYS A 1 95 ? 29.136 15.657 -7.140 1.00 69.62 95 LYS A O 1
ATOM 713 N N . PRO A 1 96 ? 29.009 14.254 -8.884 1.00 66.81 96 PRO A N 1
ATOM 714 C CA . PRO A 1 96 ? 30.459 14.071 -9.013 1.00 66.81 96 PRO A CA 1
ATOM 715 C C . PRO A 1 96 ? 31.263 15.369 -9.136 1.00 66.81 96 PRO A C 1
ATOM 717 O O . PRO A 1 96 ? 32.427 15.405 -8.768 1.00 66.81 96 PRO A O 1
ATOM 720 N N . LYS A 1 97 ? 30.669 16.444 -9.665 1.00 70.50 97 LYS A N 1
ATOM 721 C CA . LYS A 1 97 ? 31.372 17.724 -9.847 1.00 70.50 97 LYS A CA 1
ATOM 722 C C . LYS A 1 97 ? 31.427 18.575 -8.576 1.00 70.50 97 LYS A C 1
ATOM 724 O O . LYS A 1 97 ? 32.412 19.274 -8.379 1.00 70.50 97 LYS A O 1
ATOM 729 N N . SER A 1 98 ? 30.387 18.542 -7.743 1.00 74.19 98 SER A N 1
ATOM 730 C CA . SER A 1 98 ? 30.299 19.380 -6.539 1.00 74.19 98 SER A CA 1
ATOM 731 C C . SER A 1 98 ? 30.843 18.693 -5.294 1.00 74.19 98 SER A C 1
ATOM 733 O O . SER A 1 98 ? 31.395 19.359 -4.425 1.00 74.19 98 SER A O 1
ATOM 735 N N . ASP A 1 99 ? 30.710 17.370 -5.217 1.00 72.31 99 ASP A N 1
ATOM 736 C CA . ASP A 1 99 ? 30.944 16.632 -3.973 1.00 72.31 99 ASP A CA 1
ATOM 737 C C . ASP A 1 99 ? 32.360 16.025 -3.929 1.00 72.31 99 ASP A C 1
ATOM 739 O O . ASP A 1 99 ? 32.888 15.705 -2.868 1.00 72.31 99 ASP A O 1
ATOM 743 N N . LEU A 1 100 ? 33.039 15.932 -5.078 1.00 78.06 100 LEU A N 1
ATOM 744 C CA . LEU A 1 100 ? 34.407 15.416 -5.165 1.00 78.06 100 LEU A CA 1
ATOM 745 C C . LEU A 1 100 ? 35.448 16.305 -4.454 1.00 78.06 100 LEU A C 1
ATOM 747 O O . LEU A 1 100 ? 36.271 15.751 -3.724 1.00 78.06 100 LEU A O 1
ATOM 751 N N . PRO A 1 101 ? 35.419 17.652 -4.572 1.00 77.88 101 PRO A N 1
ATOM 752 C CA . PRO A 1 101 ? 36.348 18.511 -3.835 1.00 77.88 101 PRO A CA 1
ATOM 753 C C . PRO A 1 101 ? 36.201 18.377 -2.313 1.00 77.88 101 PRO A C 1
ATOM 755 O O . PRO A 1 101 ? 37.203 18.363 -1.601 1.00 77.88 101 PRO A O 1
ATOM 758 N N . SER A 1 102 ? 34.971 18.211 -1.807 1.00 73.75 102 SER A N 1
ATOM 759 C CA . SER A 1 102 ? 34.729 18.022 -0.371 1.00 73.75 102 SER A CA 1
ATOM 760 C C . SER A 1 102 ? 35.192 16.645 0.120 1.00 73.75 102 SER A C 1
ATOM 762 O O . SER A 1 102 ? 35.662 16.531 1.252 1.00 73.75 102 SER A O 1
ATOM 764 N N . LEU A 1 103 ? 35.153 15.612 -0.737 1.00 71.88 103 LEU A N 1
ATOM 765 C CA . LEU A 1 103 ? 35.717 14.291 -0.435 1.00 71.88 103 LEU A CA 1
ATOM 766 C C . LEU A 1 103 ? 37.222 14.342 -0.219 1.00 71.88 103 LEU A C 1
ATOM 768 O O . LEU A 1 103 ? 37.742 13.764 0.735 1.00 71.88 103 LEU A O 1
ATOM 772 N N . VAL A 1 104 ? 37.914 15.004 -1.146 1.00 79.62 104 VAL A N 1
ATOM 773 C CA . VAL A 1 104 ? 39.373 15.103 -1.147 1.00 79.62 104 VAL A CA 1
ATOM 774 C C . VAL A 1 104 ? 39.824 15.919 0.059 1.00 79.62 104 VAL A C 1
ATOM 776 O O . VAL A 1 104 ? 40.768 15.521 0.741 1.00 79.62 104 VAL A O 1
ATOM 779 N N . ASP A 1 105 ? 39.104 16.992 0.394 1.00 77.19 105 ASP A N 1
ATOM 780 C CA . ASP A 1 105 ? 39.385 17.802 1.582 1.00 77.19 105 ASP A CA 1
ATOM 781 C C . ASP A 1 105 ? 39.140 17.013 2.888 1.00 77.19 105 ASP A C 1
ATOM 783 O O . ASP A 1 105 ? 39.962 17.056 3.806 1.00 77.19 105 ASP A O 1
ATOM 787 N N . MET A 1 106 ? 38.082 16.187 2.948 1.00 68.62 106 MET A N 1
ATOM 788 C CA . MET A 1 106 ? 37.839 15.259 4.066 1.00 68.62 106 MET A CA 1
ATOM 789 C C . MET A 1 106 ? 38.943 14.203 4.221 1.00 68.62 106 MET A C 1
ATOM 791 O O . MET A 1 106 ? 39.366 13.920 5.344 1.00 68.62 106 MET A O 1
ATOM 795 N N . TYR A 1 107 ? 39.437 13.636 3.115 1.00 67.06 107 TYR A N 1
ATOM 796 C CA . TYR A 1 107 ? 40.529 12.656 3.128 1.00 67.06 107 TYR A CA 1
ATOM 797 C C . TYR A 1 107 ? 41.863 13.281 3.552 1.00 67.06 107 TYR A C 1
ATOM 799 O O . TYR A 1 107 ? 42.622 12.681 4.317 1.00 67.06 107 TYR A O 1
ATOM 807 N N . THR A 1 108 ? 42.130 14.506 3.101 1.00 73.44 108 THR A N 1
ATOM 808 C CA . THR A 1 108 ? 43.373 15.232 3.393 1.00 73.44 108 THR A CA 1
ATOM 809 C C . THR A 1 108 ? 43.429 15.685 4.857 1.00 73.44 108 THR A C 1
ATOM 811 O O . THR A 1 108 ? 44.496 15.663 5.468 1.00 73.44 108 THR A O 1
ATOM 814 N N . LYS A 1 109 ? 42.279 15.998 5.472 1.00 76.25 109 LYS A N 1
ATOM 815 C CA . LYS A 1 109 ? 42.178 16.417 6.883 1.00 76.25 109 LYS A CA 1
ATOM 816 C C . LYS A 1 109 ? 42.199 15.279 7.917 1.00 76.25 109 LYS A C 1
ATOM 818 O O . LYS A 1 109 ? 42.133 15.574 9.107 1.00 76.25 109 LYS A O 1
ATOM 823 N N . LYS A 1 110 ? 42.312 14.000 7.514 1.00 58.53 110 LYS A N 1
ATOM 824 C CA . LYS A 1 110 ? 42.375 12.809 8.404 1.00 58.53 110 L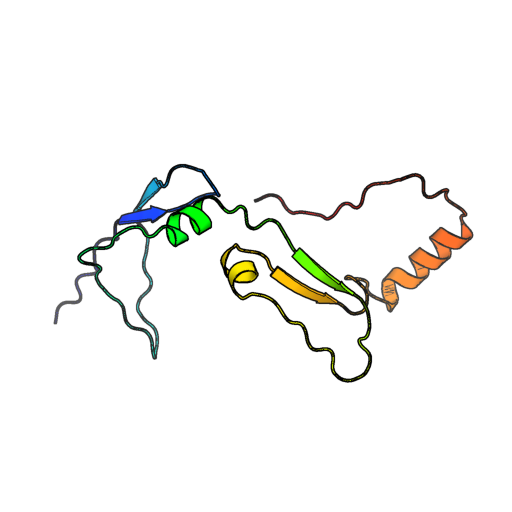YS A CA 1
ATOM 825 C C . LYS A 1 110 ? 41.432 12.886 9.622 1.00 58.53 110 LYS A C 1
ATOM 827 O O . LYS A 1 110 ? 41.820 12.575 10.750 1.00 58.53 110 LYS A O 1
ATOM 832 N N . VAL A 1 111 ? 40.173 13.272 9.417 1.00 49.69 111 VAL A N 1
ATOM 833 C CA . VAL A 1 111 ? 39.170 13.169 10.484 1.00 49.69 111 VAL A CA 1
ATOM 834 C C . VAL A 1 111 ? 38.845 11.689 10.664 1.00 49.69 111 VAL A C 1
ATOM 836 O O . VAL A 1 111 ? 38.407 11.019 9.730 1.00 49.69 111 VAL A O 1
ATOM 839 N N . LYS A 1 112 ? 39.102 11.155 11.865 1.00 41.50 112 LYS A N 1
ATOM 840 C CA . LYS A 1 112 ? 38.698 9.796 12.242 1.00 41.50 112 LYS A CA 1
ATOM 841 C C . LYS A 1 112 ? 37.201 9.648 11.965 1.00 41.50 112 LYS A C 1
ATOM 843 O O . LYS A 1 112 ? 36.391 10.353 12.559 1.00 41.50 112 LYS A O 1
ATOM 848 N N . LEU A 1 113 ? 36.846 8.711 11.087 1.00 45.81 113 LEU A N 1
ATOM 849 C CA . LEU A 1 113 ? 35.476 8.248 10.859 1.00 45.81 113 LEU A CA 1
ATOM 850 C C . LEU A 1 113 ? 34.966 7.511 12.108 1.00 45.81 113 LEU A C 1
ATOM 852 O O . LEU A 1 113 ? 34.781 6.297 12.120 1.00 45.81 113 LEU A O 1
ATOM 856 N N . THR A 1 114 ? 34.739 8.235 13.200 1.00 30.92 114 THR A N 1
ATOM 857 C CA . THR A 1 114 ? 33.937 7.739 14.315 1.00 30.92 114 THR A CA 1
ATOM 858 C C . THR A 1 114 ? 32.476 7.856 13.921 1.00 30.92 114 THR A C 1
ATOM 860 O O . THR A 1 114 ? 31.868 8.917 14.033 1.00 30.92 114 THR A O 1
ATOM 863 N N . LYS A 1 115 ? 31.961 6.736 13.398 1.00 40.56 115 LYS A N 1
ATOM 864 C CA . LYS A 1 115 ? 30.580 6.245 13.514 1.00 40.56 115 LYS A CA 1
ATOM 865 C C . LYS A 1 115 ? 29.532 7.353 13.676 1.00 40.56 115 LYS A C 1
ATOM 867 O O . LYS A 1 115 ? 28.816 7.398 14.667 1.00 40.56 115 LYS A O 1
ATOM 872 N N . THR A 1 116 ? 29.446 8.255 12.705 1.00 33.81 116 THR A N 1
ATOM 873 C CA . THR A 1 116 ? 28.336 9.203 12.643 1.00 33.81 116 THR A CA 1
ATOM 874 C C . THR A 1 116 ? 27.342 8.601 11.678 1.00 33.81 116 THR A C 1
ATOM 876 O O . THR A 1 116 ? 27.613 8.476 10.487 1.00 33.81 116 THR A O 1
ATOM 879 N N . SER A 1 117 ? 26.263 8.104 12.271 1.00 34.12 117 SER A N 1
ATOM 880 C CA . SER A 1 117 ? 25.102 7.485 11.661 1.00 34.12 117 SER A CA 1
ATOM 881 C C . SER A 1 117 ? 24.880 7.925 10.221 1.00 34.12 117 SER A C 1
ATOM 883 O O . SER A 1 117 ? 24.795 9.121 9.939 1.00 34.12 117 SER A O 1
ATOM 885 N N . LEU A 1 118 ? 24.696 6.936 9.344 1.00 29.91 118 LEU A N 1
ATOM 886 C CA . LEU A 1 118 ? 23.817 7.050 8.189 1.00 29.91 118 LEU A CA 1
ATOM 887 C C . LEU A 1 118 ? 22.541 7.772 8.643 1.00 29.91 118 LEU A C 1
ATOM 889 O O . LEU A 1 118 ? 21.583 7.145 9.089 1.00 29.91 118 LEU A O 1
ATOM 893 N N . LYS A 1 119 ? 22.510 9.100 8.533 1.00 31.70 119 LYS A N 1
ATOM 894 C CA . LYS A 1 119 ? 21.258 9.812 8.357 1.00 31.70 119 LYS A CA 1
ATOM 895 C C . LYS A 1 119 ? 20.853 9.508 6.923 1.00 31.70 119 LYS A C 1
ATOM 897 O O . LYS A 1 119 ? 20.999 10.334 6.030 1.00 31.70 119 LYS A O 1
ATOM 902 N N . LEU A 1 120 ? 20.332 8.293 6.719 1.00 33.34 120 LEU A N 1
ATOM 903 C CA . LEU A 1 120 ? 19.149 8.169 5.889 1.00 33.34 120 LEU A CA 1
ATOM 904 C C . LEU A 1 120 ? 18.218 9.245 6.433 1.00 33.34 120 LEU A C 1
ATOM 906 O O . LEU A 1 120 ? 17.686 9.115 7.533 1.00 33.34 120 LEU A O 1
ATOM 910 N N . GLN A 1 121 ? 18.109 10.360 5.719 1.00 34.09 121 GLN A N 1
ATOM 911 C CA . GLN A 1 121 ? 16.958 11.221 5.883 1.00 34.09 121 GLN A CA 1
ATOM 912 C C . GLN A 1 121 ? 15.771 10.400 5.382 1.00 34.09 121 GLN A C 1
ATOM 914 O O . GLN A 1 121 ? 15.336 10.514 4.243 1.00 34.09 121 GLN A O 1
ATOM 919 N N . THR A 1 122 ? 15.286 9.501 6.232 1.00 40.72 122 THR A N 1
ATOM 920 C CA . THR A 1 122 ? 13.871 9.198 6.280 1.00 40.72 122 THR A CA 1
ATOM 921 C C . THR A 1 122 ? 13.231 10.516 6.669 1.00 40.72 122 THR A C 1
ATOM 923 O O . THR A 1 122 ? 13.358 10.953 7.813 1.00 40.72 122 THR A O 1
ATOM 926 N N . GLN A 1 123 ? 12.633 11.196 5.696 1.00 30.83 123 GLN A N 1
ATOM 927 C CA . GLN A 1 123 ? 11.575 12.137 6.022 1.00 30.83 123 GLN A CA 1
ATOM 928 C C . GLN A 1 123 ? 10.518 11.323 6.783 1.00 30.83 123 GLN A C 1
ATOM 930 O O . GLN A 1 123 ? 10.053 10.315 6.243 1.00 30.83 123 GLN A O 1
ATOM 935 N N . PRO A 1 124 ? 10.210 11.642 8.050 1.00 35.56 124 PRO A N 1
ATOM 936 C CA . PRO A 1 124 ? 8.978 11.150 8.631 1.00 35.56 124 PRO A CA 1
ATOM 937 C C . PRO A 1 124 ? 7.808 11.848 7.924 1.00 35.56 124 PRO A C 1
ATOM 939 O O . PRO A 1 124 ? 7.953 13.005 7.537 1.00 35.56 124 PRO A O 1
ATOM 942 N N . ALA A 1 125 ? 6.736 11.067 7.750 1.00 40.22 125 ALA A N 1
ATOM 943 C CA . ALA A 1 125 ? 5.355 11.409 7.385 1.00 40.22 125 ALA A CA 1
ATOM 944 C C . ALA A 1 125 ? 5.056 12.859 6.964 1.00 40.22 125 ALA A C 1
ATOM 946 O O . ALA A 1 125 ? 5.201 13.769 7.810 1.00 40.22 125 ALA A O 1
#

Sequence (125 aa):
MSSSEPKAPLAAVAWGAGKP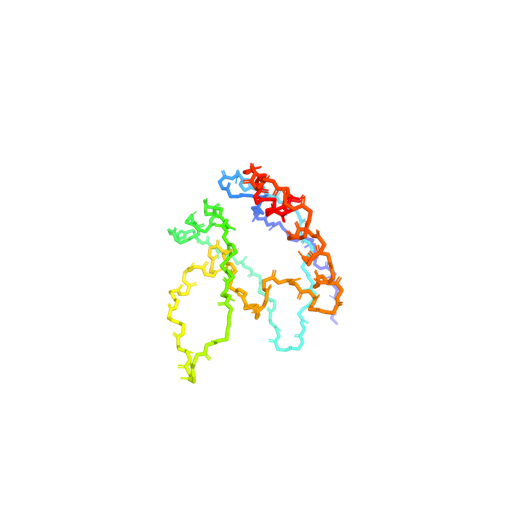LVIEEVNVNPPQAMEIRIKVACTSLCRSDITAWESQGWGLTVTLGVPKVKPEVTAHYGIFLTGRTLKGSLFGGWKPKSDLPSLVDMYTKKVKLTKTSLKLQTQPA

Secondary structure (DSSP, 8-state):
---PPPPPPEEEE-SSTTSPPEEEE---PPP-TT------S-----HHHHHHHH-----EEEEES--SS-------THHHHTT-EEEEESSTT--HHHHHHHHHHHHHTT---------------